Protein AF-A0A2R6S773-F1 (afdb_monomer_lite)

Radius of gyration: 19.82 Å; chains: 1; bounding box: 40×23×73 Å

pLDDT: mean 80.01, std 15.89, range [35.59, 93.12]

Sequence (102 aa):
MEVRGRKYIWKLDNASQSLVMYSETDQATRLVWLDRVCSRIINESRIEVPVSIALEEEADEFRDEVVVACLVLEHKLRMSEKARAVSTGTNLAWQGSGGYIM

InterPro domains:
  IPR046528 Domain of unknown function DUF6593 [PF20236] (4-79)

Organism: NCBI:txid98765

Foldseek 3Di:
DADPNWDKDWDQDPVQSKIWIDTPVDRPDTFKIWRDFDFDQDPNDTDTDHIDMDGDPVCVVVVVVVVVVVVVVVVVVVVVVVVVVVVVVVVVVPPPPDDDDD

Structure (mmCIF, N/CA/C/O backbone):
data_AF-A0A2R6S773-F1
#
_entry.id   AF-A0A2R6S773-F1
#
loop_
_atom_site.group_PDB
_atom_site.id
_atom_site.type_symbol
_atom_site.label_atom_id
_atom_site.label_alt_id
_atom_site.label_comp_id
_atom_site.label_asym_id
_atom_site.label_entity_id
_atom_site.label_seq_id
_atom_site.pdbx_PDB_ins_code
_atom_site.Cartn_x
_atom_site.Cartn_y
_atom_site.Cartn_z
_atom_site.occupancy
_atom_site.B_iso_or_equiv
_atom_site.auth_seq_id
_atom_site.auth_comp_id
_atom_site.auth_asym_id
_atom_site.auth_atom_id
_atom_site.pdbx_PDB_model_num
ATOM 1 N N . MET A 1 1 ? -11.266 2.004 3.911 1.00 83.88 1 MET A N 1
ATOM 2 C CA . MET A 1 1 ? -10.939 0.776 4.668 1.00 83.88 1 MET A CA 1
ATOM 3 C C . MET A 1 1 ? -11.334 1.029 6.104 1.00 83.88 1 MET A C 1
ATOM 5 O O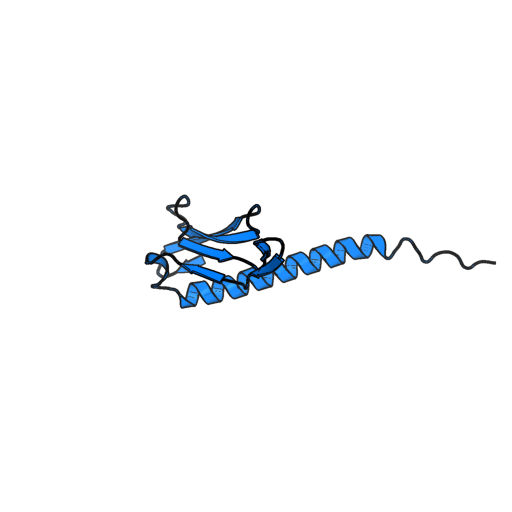 . MET A 1 1 ? -11.124 2.140 6.563 1.00 83.88 1 MET A O 1
ATOM 9 N N . GLU A 1 2 ? -11.940 0.063 6.782 1.00 89.44 2 GLU A N 1
ATOM 10 C CA . GLU A 1 2 ? -12.295 0.207 8.194 1.00 89.44 2 GLU A CA 1
ATOM 11 C C . GLU A 1 2 ? -11.596 -0.891 8.988 1.00 89.44 2 GLU A C 1
ATOM 13 O O . GLU A 1 2 ? -11.685 -2.061 8.619 1.00 89.44 2 GLU A O 1
ATOM 18 N N . VAL A 1 3 ? -10.870 -0.506 10.034 1.00 86.50 3 VAL A N 1
ATOM 19 C CA . VAL A 1 3 ? -10.172 -1.426 10.936 1.00 86.50 3 VAL A CA 1
ATOM 20 C C . VAL A 1 3 ? -10.520 -1.024 12.356 1.00 86.50 3 VAL A C 1
ATOM 22 O O . VAL A 1 3 ? -10.314 0.124 12.743 1.00 86.50 3 VAL A O 1
ATOM 25 N N . ARG A 1 4 ? -11.083 -1.961 13.129 1.00 85.44 4 ARG A N 1
ATOM 26 C CA . ARG A 1 4 ? -11.443 -1.753 14.545 1.00 85.44 4 ARG A CA 1
ATOM 27 C C . ARG A 1 4 ? -12.285 -0.483 14.783 1.00 85.44 4 ARG A C 1
ATOM 29 O O . ARG A 1 4 ? -12.074 0.241 15.750 1.00 85.44 4 ARG A O 1
ATOM 36 N N . GLY A 1 5 ? -13.218 -0.187 13.874 1.00 87.88 5 GLY A N 1
ATOM 37 C CA . GLY A 1 5 ? -14.100 0.986 13.948 1.00 87.88 5 GLY A CA 1
ATOM 38 C C . GLY A 1 5 ? -13.456 2.318 13.541 1.00 87.88 5 GLY A C 1
ATOM 39 O O . GLY A 1 5 ? -14.118 3.353 13.588 1.00 87.88 5 GLY A O 1
ATOM 40 N N . ARG A 1 6 ? -12.183 2.321 13.125 1.00 88.62 6 ARG A N 1
ATOM 41 C CA . ARG A 1 6 ? -11.505 3.490 12.552 1.00 88.62 6 ARG A CA 1
ATOM 42 C C . ARG A 1 6 ? -11.504 3.402 11.035 1.00 88.62 6 ARG A C 1
ATOM 44 O O . ARG A 1 6 ? -11.258 2.339 10.463 1.00 88.62 6 ARG A O 1
ATOM 51 N N . LYS A 1 7 ? -11.761 4.531 10.382 1.00 91.75 7 LYS A N 1
ATOM 52 C CA . LYS A 1 7 ? -11.808 4.628 8.926 1.00 91.75 7 LYS A CA 1
ATOM 53 C C . LYS A 1 7 ? -10.526 5.235 8.381 1.00 91.75 7 LYS A C 1
ATOM 55 O O . LYS A 1 7 ? -10.025 6.241 8.876 1.00 91.75 7 LYS A O 1
ATOM 60 N N . TYR A 1 8 ? -10.036 4.608 7.323 1.00 91.56 8 TYR A N 1
ATOM 61 C CA . TYR A 1 8 ? -8.797 4.942 6.643 1.00 91.56 8 TYR A CA 1
ATOM 62 C C . TYR A 1 8 ? -9.035 5.085 5.147 1.00 91.56 8 TYR A C 1
ATOM 64 O O . TYR A 1 8 ? -9.817 4.336 4.537 1.00 91.56 8 TYR A O 1
ATOM 72 N N . ILE A 1 9 ? -8.314 6.025 4.548 1.00 93.00 9 ILE A N 1
ATOM 73 C CA . ILE A 1 9 ? -8.393 6.344 3.128 1.00 93.00 9 ILE A CA 1
ATOM 74 C C . ILE A 1 9 ? -7.047 6.039 2.487 1.00 93.00 9 ILE A C 1
ATOM 76 O O . ILE A 1 9 ? -6.007 6.495 2.951 1.00 93.00 9 ILE A O 1
ATOM 80 N N . TRP A 1 10 ? -7.092 5.299 1.384 1.00 91.94 10 TRP A N 1
ATOM 81 C CA . TRP A 1 10 ? -5.941 5.062 0.526 1.00 91.94 10 TRP A CA 1
ATOM 82 C C . TRP A 1 10 ? -5.956 6.052 -0.633 1.00 91.94 10 TRP A C 1
ATOM 84 O O . TRP A 1 10 ? -6.978 6.204 -1.306 1.00 91.94 10 TRP A O 1
ATOM 94 N N . LYS A 1 11 ? -4.828 6.713 -0.878 1.00 90.31 11 LYS A N 1
ATOM 95 C CA . LYS A 1 11 ? -4.635 7.648 -1.987 1.00 90.31 11 LYS A CA 1
ATOM 96 C C . LYS A 1 11 ? -3.382 7.265 -2.760 1.00 90.31 11 LYS A C 1
ATOM 98 O O . LYS A 1 11 ? -2.381 6.868 -2.173 1.00 90.31 11 LYS A O 1
ATOM 103 N N . LEU A 1 12 ? -3.447 7.389 -4.081 1.00 87.06 12 LEU A N 1
ATOM 104 C CA . LEU A 1 12 ? -2.258 7.309 -4.919 1.00 87.06 12 LEU A CA 1
ATOM 105 C C . LEU A 1 12 ? -1.603 8.690 -4.933 1.00 87.06 12 LEU A C 1
ATOM 107 O O . LEU A 1 12 ? -2.238 9.663 -5.343 1.00 87.06 12 LEU A O 1
ATOM 111 N N . ASP A 1 13 ? -0.355 8.776 -4.489 1.00 84.25 13 ASP A N 1
ATOM 112 C CA . ASP A 1 13 ? 0.455 9.963 -4.714 1.00 84.25 13 ASP A CA 1
ATOM 113 C C . ASP A 1 13 ? 1.066 9.877 -6.115 1.00 84.25 13 ASP A C 1
ATOM 115 O O . ASP A 1 13 ? 1.930 9.050 -6.406 1.00 84.25 13 ASP A O 1
ATOM 119 N N . ASN A 1 14 ? 0.586 10.737 -7.010 1.00 74.44 14 ASN A N 1
ATOM 120 C CA . ASN A 1 14 ? 1.000 10.733 -8.408 1.00 74.44 14 ASN A CA 1
ATOM 121 C C . ASN A 1 14 ? 2.474 11.120 -8.593 1.00 74.44 14 ASN A C 1
ATOM 123 O O . ASN A 1 14 ? 3.071 10.708 -9.590 1.00 74.44 14 ASN A O 1
ATOM 127 N N . ALA A 1 15 ? 3.057 11.893 -7.668 1.00 75.31 15 ALA A N 1
ATOM 128 C CA . ALA A 1 15 ? 4.444 12.340 -7.770 1.00 75.31 15 ALA A CA 1
ATOM 129 C C . ALA A 1 15 ? 5.429 11.208 -7.455 1.00 75.31 15 ALA A C 1
ATOM 131 O O . ALA A 1 15 ? 6.401 11.006 -8.181 1.00 75.31 15 ALA A O 1
ATOM 132 N N . SER A 1 16 ? 5.158 10.451 -6.392 1.00 71.56 16 SER A N 1
ATOM 133 C CA . SER A 1 16 ? 5.991 9.328 -5.952 1.00 71.56 16 SER A CA 1
ATOM 134 C C . SER A 1 16 ? 5.577 7.982 -6.557 1.00 71.56 16 SER A C 1
ATOM 136 O O . SER A 1 16 ? 6.330 7.017 -6.463 1.00 71.56 16 SER A O 1
ATOM 138 N N . GLN A 1 17 ? 4.403 7.913 -7.201 1.00 76.19 17 GLN A N 1
ATOM 139 C CA . GLN A 1 17 ? 3.739 6.661 -7.594 1.00 76.19 17 GLN A CA 1
ATOM 140 C C . GLN A 1 17 ? 3.517 5.709 -6.404 1.00 76.19 17 GLN A C 1
ATOM 142 O O . GLN A 1 17 ? 3.330 4.502 -6.589 1.00 76.19 17 GLN A O 1
ATOM 147 N N . SER A 1 18 ? 3.511 6.253 -5.185 1.00 85.31 18 SER A N 1
ATOM 148 C CA . SER A 1 18 ? 3.341 5.496 -3.953 1.00 85.31 18 SER A CA 1
ATOM 149 C C . SER A 1 18 ? 1.877 5.477 -3.535 1.00 85.31 18 SER A C 1
ATOM 151 O O . SER A 1 18 ? 1.118 6.429 -3.736 1.00 85.31 18 SER A O 1
ATOM 153 N N . LEU A 1 19 ? 1.457 4.358 -2.955 1.00 89.94 19 LEU A N 1
ATOM 154 C CA . LEU A 1 19 ? 0.120 4.216 -2.395 1.00 89.94 19 LEU A CA 1
ATOM 155 C C . LEU A 1 19 ? 0.192 4.552 -0.905 1.00 89.94 19 LEU A C 1
ATOM 157 O O . LEU A 1 19 ? 0.883 3.869 -0.156 1.00 89.94 19 LEU A O 1
ATOM 161 N N . VAL A 1 20 ? -0.510 5.599 -0.481 1.00 92.44 20 VAL A N 1
ATOM 162 C CA . VAL A 1 20 ? -0.409 6.158 0.870 1.00 92.44 20 VAL A CA 1
ATOM 163 C C . VAL A 1 20 ? -1.744 6.033 1.594 1.00 92.44 20 VAL A C 1
ATOM 165 O O . VAL A 1 20 ? -2.801 6.322 1.028 1.00 92.44 20 VAL A O 1
ATOM 168 N N . MET A 1 21 ? -1.701 5.598 2.848 1.00 92.94 21 MET A N 1
ATOM 169 C CA . MET A 1 21 ? -2.851 5.518 3.737 1.00 92.94 21 MET A CA 1
ATOM 170 C C . MET A 1 21 ? -2.855 6.687 4.713 1.00 92.94 21 MET A C 1
ATOM 172 O O . MET A 1 21 ? -1.835 7.013 5.322 1.00 92.94 21 MET A O 1
ATOM 176 N N . TYR A 1 22 ? -4.038 7.247 4.909 1.00 93.00 22 TYR A N 1
ATOM 177 C CA . TYR A 1 22 ? -4.313 8.319 5.852 1.00 93.00 22 TYR A CA 1
ATOM 178 C C . TYR A 1 22 ? -5.472 7.924 6.761 1.00 93.00 22 TYR A C 1
ATOM 180 O O . TYR A 1 22 ? -6.337 7.130 6.364 1.00 93.00 22 TYR A O 1
ATOM 188 N N . SER A 1 23 ? -5.528 8.515 7.952 1.00 91.81 23 SER A N 1
ATOM 189 C CA . SER A 1 23 ? -6.762 8.505 8.734 1.00 91.81 23 SER A CA 1
ATOM 190 C C . SER A 1 23 ? -7.831 9.326 8.007 1.00 91.81 23 SER A C 1
ATOM 192 O O . SER A 1 23 ? -7.531 10.326 7.355 1.00 91.81 23 SER A O 1
ATOM 194 N N . GLU A 1 24 ? -9.098 8.923 8.092 1.00 90.88 24 GLU A N 1
ATOM 195 C CA . GLU A 1 24 ? -10.194 9.739 7.558 1.00 90.88 24 GLU A CA 1
ATOM 196 C C . GLU A 1 24 ? -10.349 11.056 8.337 1.00 90.88 24 GLU A C 1
ATOM 198 O O . GLU A 1 24 ? -10.666 12.085 7.736 1.00 90.88 24 GLU A O 1
ATOM 203 N N . THR A 1 25 ? -10.078 11.035 9.647 1.00 89.94 25 THR A N 1
ATOM 204 C CA . THR A 1 25 ? -10.194 12.203 10.536 1.00 89.94 25 THR A CA 1
ATOM 205 C C . THR A 1 25 ? -8.996 13.143 10.450 1.00 89.94 25 THR A C 1
ATOM 207 O O . THR A 1 25 ? -9.162 14.345 10.624 1.00 89.94 25 THR A O 1
ATOM 210 N N . ASP A 1 26 ? -7.805 12.605 10.178 1.00 88.44 26 ASP A N 1
ATOM 211 C CA . ASP A 1 26 ? -6.579 13.374 9.963 1.00 88.44 26 ASP A CA 1
ATOM 212 C C . ASP A 1 26 ? -5.874 12.889 8.693 1.00 88.44 26 ASP A C 1
ATOM 214 O O . ASP A 1 26 ? -5.231 11.839 8.661 1.00 88.44 26 ASP A O 1
ATOM 218 N N . GLN A 1 27 ? -6.017 13.683 7.633 1.00 87.81 27 GLN A N 1
ATOM 219 C CA . GLN A 1 27 ? -5.429 13.406 6.326 1.00 87.81 27 GLN A CA 1
ATOM 220 C C . GLN A 1 27 ? -4.083 14.107 6.109 1.00 87.81 27 GLN A C 1
ATOM 222 O O . GLN A 1 27 ? -3.523 13.989 5.018 1.00 87.81 27 GLN A O 1
ATOM 227 N N . ALA A 1 28 ? -3.573 14.850 7.098 1.00 86.50 28 ALA A N 1
ATOM 228 C CA . ALA A 1 28 ? -2.243 15.450 7.027 1.00 86.50 28 ALA A CA 1
ATOM 229 C C . ALA A 1 28 ? -1.157 14.417 7.355 1.00 86.50 28 ALA A C 1
ATOM 231 O O . ALA A 1 28 ? -0.093 14.410 6.732 1.00 86.50 28 ALA A O 1
ATOM 232 N N . THR A 1 29 ? -1.451 13.512 8.288 1.00 87.19 29 THR A N 1
ATOM 233 C CA . THR A 1 29 ? -0.515 12.487 8.746 1.00 87.19 29 THR A CA 1
ATOM 234 C C . THR A 1 29 ? -0.642 11.218 7.904 1.00 87.19 29 THR A C 1
ATOM 236 O O . THR A 1 29 ? -1.694 10.576 7.858 1.00 87.19 29 THR A O 1
ATOM 239 N N . ARG A 1 30 ? 0.442 10.842 7.215 1.00 90.31 30 ARG A N 1
ATOM 240 C CA . ARG A 1 30 ? 0.537 9.544 6.530 1.00 90.31 30 ARG A CA 1
ATOM 241 C C . ARG A 1 30 ? 0.773 8.450 7.569 1.00 90.31 30 ARG A C 1
ATOM 243 O O . ARG A 1 30 ? 1.641 8.602 8.415 1.00 90.31 30 ARG A O 1
ATOM 250 N N . LEU A 1 31 ? 0.027 7.357 7.484 1.00 91.62 31 LEU A N 1
ATOM 251 C CA . LEU A 1 31 ? 0.142 6.233 8.420 1.00 91.62 31 LEU A CA 1
ATOM 252 C C . LEU A 1 31 ? 0.881 5.047 7.809 1.00 91.62 31 LEU A C 1
ATOM 254 O O . LEU A 1 31 ? 1.589 4.320 8.496 1.00 91.62 31 LEU A O 1
ATOM 258 N N . VAL A 1 32 ? 0.696 4.840 6.508 1.00 92.56 32 VAL A N 1
ATOM 259 C CA . VAL A 1 32 ? 1.354 3.777 5.748 1.00 92.56 32 VAL A CA 1
ATOM 260 C C . VAL A 1 32 ? 1.674 4.311 4.368 1.00 92.56 32 VAL A C 1
ATOM 262 O O . VAL A 1 32 ? 0.856 5.022 3.784 1.00 92.56 32 VAL A O 1
ATOM 265 N N . TRP A 1 33 ? 2.818 3.938 3.810 1.00 92.38 33 TRP A N 1
ATOM 266 C CA . TRP A 1 33 ? 3.074 4.124 2.388 1.00 92.38 33 TRP A CA 1
ATOM 267 C C . TRP A 1 33 ? 3.756 2.903 1.775 1.00 92.38 33 TRP A C 1
ATOM 269 O O . TRP A 1 33 ? 4.670 2.311 2.346 1.00 92.38 33 TRP A O 1
ATOM 279 N N . LEU A 1 34 ? 3.260 2.521 0.601 1.00 90.56 34 LEU A N 1
ATOM 280 C CA . LEU A 1 34 ? 3.809 1.484 -0.260 1.00 90.56 34 LEU A CA 1
ATOM 281 C C . LEU A 1 34 ? 4.549 2.172 -1.404 1.00 90.56 34 LEU A C 1
ATOM 283 O O . LEU A 1 34 ? 3.916 2.728 -2.309 1.00 90.56 34 LEU A O 1
ATOM 287 N N . ASP A 1 35 ? 5.874 2.093 -1.371 1.00 86.62 35 ASP A N 1
ATOM 288 C CA . ASP A 1 35 ? 6.726 2.526 -2.468 1.00 86.62 35 ASP A CA 1
ATOM 289 C C . ASP A 1 35 ? 6.824 1.393 -3.488 1.00 86.62 35 ASP A C 1
ATOM 291 O O . ASP A 1 35 ? 7.235 0.268 -3.187 1.00 86.62 35 ASP A O 1
ATOM 295 N N . ARG A 1 36 ? 6.408 1.679 -4.721 1.00 78.62 36 ARG A N 1
ATOM 296 C CA . ARG A 1 36 ? 6.518 0.724 -5.827 1.00 78.62 36 ARG A CA 1
ATOM 297 C C . ARG A 1 36 ? 7.965 0.594 -6.284 1.00 78.62 36 ARG A C 1
ATOM 299 O O . ARG A 1 36 ? 8.779 1.486 -6.045 1.00 78.62 36 ARG A O 1
ATOM 306 N N . VAL A 1 37 ? 8.255 -0.490 -7.015 1.00 74.56 37 VAL A N 1
ATOM 307 C CA . VAL A 1 37 ? 9.559 -0.659 -7.671 1.00 74.56 37 VAL A CA 1
ATOM 308 C C . VAL A 1 37 ? 9.853 0.589 -8.485 1.00 74.56 37 VAL A C 1
ATOM 310 O O . VAL A 1 37 ? 9.140 0.908 -9.439 1.00 74.56 37 VAL A O 1
ATOM 313 N N . CYS A 1 38 ? 10.907 1.293 -8.096 1.00 70.06 38 CYS A N 1
ATOM 314 C CA . CYS A 1 38 ? 11.379 2.458 -8.811 1.00 70.06 38 CYS A CA 1
ATOM 315 C C . CYS A 1 38 ? 12.847 2.253 -9.160 1.00 70.06 38 CYS A C 1
ATOM 317 O O . CYS A 1 38 ? 13.684 1.902 -8.330 1.00 70.06 38 CYS A O 1
ATOM 319 N N . SER A 1 39 ? 13.161 2.464 -10.430 1.00 74.56 39 SER A N 1
ATOM 320 C CA . SER A 1 39 ? 14.539 2.552 -10.876 1.00 74.56 39 SER A CA 1
ATOM 321 C C . SER A 1 39 ? 15.057 3.938 -10.505 1.00 74.56 39 SER A C 1
ATOM 323 O O . SER A 1 39 ? 14.598 4.927 -11.076 1.00 74.56 39 SER A O 1
ATOM 325 N N . ARG A 1 40 ? 16.027 4.021 -9.596 1.00 75.62 40 ARG A N 1
ATOM 326 C CA . ARG A 1 40 ? 16.689 5.277 -9.224 1.00 75.62 40 ARG A CA 1
ATOM 327 C C . ARG A 1 40 ? 18.105 5.309 -9.784 1.00 75.62 40 ARG A C 1
ATOM 329 O O . ARG A 1 40 ? 18.762 4.278 -9.877 1.00 75.62 40 ARG A O 1
ATOM 336 N N . ILE A 1 41 ? 18.576 6.496 -10.153 1.00 80.25 41 ILE A N 1
ATOM 337 C CA . ILE A 1 41 ? 19.992 6.707 -10.464 1.00 80.25 41 ILE A CA 1
ATOM 338 C C . ILE A 1 41 ? 20.667 7.108 -9.157 1.00 80.25 41 ILE A C 1
ATOM 340 O O . ILE A 1 41 ? 20.352 8.155 -8.594 1.00 80.25 41 ILE A O 1
ATOM 344 N N . ILE A 1 42 ? 21.559 6.260 -8.660 1.00 82.69 42 ILE A N 1
ATOM 345 C CA . ILE A 1 42 ? 22.353 6.507 -7.457 1.00 82.69 42 ILE A CA 1
ATOM 346 C C . ILE A 1 42 ? 23.810 6.353 -7.875 1.00 82.69 42 ILE A C 1
ATOM 348 O O . ILE A 1 42 ? 24.192 5.295 -8.370 1.00 82.69 42 ILE A O 1
ATOM 352 N N . ASN A 1 43 ? 24.612 7.406 -7.705 1.00 85.88 43 ASN A N 1
ATOM 353 C CA . ASN A 1 43 ? 26.028 7.422 -8.096 1.00 85.88 43 ASN A CA 1
ATOM 354 C C . ASN A 1 43 ? 26.245 6.944 -9.545 1.00 85.88 43 ASN A C 1
ATOM 356 O O . ASN A 1 43 ? 26.991 6.000 -9.786 1.00 85.88 43 ASN A O 1
ATOM 360 N N . GLU A 1 44 ? 25.514 7.543 -10.495 1.00 90.88 44 GLU A N 1
ATOM 361 C CA . GLU A 1 44 ? 25.580 7.236 -11.941 1.00 90.88 44 GLU A CA 1
ATOM 362 C C . GLU A 1 44 ? 25.153 5.808 -12.329 1.00 90.88 44 GLU A C 1
ATOM 364 O O . GLU A 1 44 ? 25.089 5.468 -13.509 1.00 90.88 44 GLU A O 1
ATOM 369 N N . SER A 1 45 ? 24.773 4.984 -11.353 1.00 87.19 45 SER A N 1
ATOM 370 C CA . SER A 1 45 ? 24.300 3.621 -11.560 1.00 87.19 45 SER A CA 1
ATOM 371 C C . SER A 1 45 ? 22.783 3.559 -11.447 1.00 87.19 45 SER A C 1
ATOM 373 O O . SER A 1 45 ? 22.179 4.109 -10.523 1.00 87.19 45 SER A O 1
ATOM 375 N N . ARG A 1 46 ? 22.150 2.865 -12.394 1.00 86.12 46 ARG A N 1
ATOM 376 C CA . ARG A 1 46 ? 20.718 2.568 -12.342 1.00 86.12 46 ARG A CA 1
ATOM 377 C C . ARG A 1 46 ? 20.492 1.413 -11.368 1.00 86.12 46 ARG A C 1
ATOM 379 O O . ARG A 1 46 ? 20.915 0.295 -11.640 1.00 86.12 46 ARG A O 1
ATOM 386 N N . ILE A 1 47 ? 19.827 1.689 -10.252 1.00 84.25 47 ILE A N 1
ATOM 387 C CA . ILE A 1 47 ? 19.505 0.708 -9.214 1.00 84.25 47 ILE A CA 1
ATOM 388 C C . ILE A 1 47 ? 17.991 0.528 -9.169 1.00 84.25 47 ILE A C 1
ATOM 390 O O . ILE A 1 47 ? 17.239 1.499 -9.060 1.00 84.25 47 ILE A O 1
ATOM 394 N N . GLU A 1 48 ? 17.539 -0.719 -9.244 1.00 80.88 48 GLU A N 1
ATOM 395 C CA . GLU A 1 48 ? 16.147 -1.063 -8.975 1.00 80.88 48 GLU A CA 1
ATOM 396 C C . GLU A 1 48 ? 15.933 -1.130 -7.467 1.00 80.88 48 GLU A C 1
ATOM 398 O O . GLU A 1 48 ? 16.510 -1.966 -6.773 1.00 80.88 48 GLU A O 1
ATOM 403 N N . VAL A 1 49 ? 15.119 -0.215 -6.950 1.00 78.00 49 VAL A N 1
ATOM 404 C CA . VAL A 1 49 ? 14.705 -0.240 -5.551 1.00 78.00 49 VAL A CA 1
ATOM 405 C C . VAL A 1 49 ? 13.526 -1.208 -5.442 1.00 78.00 49 VAL A C 1
ATOM 407 O O . VAL A 1 49 ? 12.548 -1.030 -6.177 1.00 78.00 49 VAL A O 1
ATOM 410 N N . PRO A 1 50 ? 13.597 -2.237 -4.578 1.00 78.75 50 PRO A N 1
ATOM 411 C CA . PRO A 1 50 ? 12.499 -3.178 -4.401 1.00 78.75 50 PRO A CA 1
ATOM 412 C C . PRO A 1 50 ? 11.265 -2.479 -3.822 1.00 78.75 50 PRO A C 1
ATOM 414 O O . PRO A 1 50 ? 11.361 -1.400 -3.240 1.00 78.75 50 PRO A O 1
ATOM 417 N N . VAL A 1 51 ? 10.104 -3.123 -3.958 1.00 83.56 51 VAL A N 1
ATOM 418 C CA . VAL A 1 51 ? 8.879 -2.671 -3.287 1.00 83.56 51 VAL A CA 1
ATOM 419 C C . VAL A 1 51 ? 9.112 -2.649 -1.781 1.00 83.56 51 VAL A C 1
ATOM 421 O O . VAL A 1 51 ? 9.572 -3.644 -1.217 1.00 83.56 51 VAL A O 1
ATOM 424 N N . SER A 1 52 ? 8.748 -1.551 -1.130 1.00 87.12 52 SER A N 1
ATOM 425 C CA . SER A 1 52 ? 8.794 -1.431 0.324 1.00 87.12 52 SER A CA 1
ATOM 426 C C . SER A 1 52 ? 7.466 -0.918 0.867 1.00 87.12 52 SER A C 1
ATOM 428 O O . SER A 1 52 ? 6.779 -0.114 0.241 1.00 87.12 52 SER A O 1
ATOM 430 N N . ILE A 1 53 ? 7.100 -1.410 2.049 1.00 90.25 53 ILE A N 1
ATOM 431 C CA . ILE A 1 53 ? 5.988 -0.888 2.843 1.00 90.25 53 ILE A CA 1
ATOM 432 C C . ILE A 1 53 ? 6.600 -0.291 4.097 1.00 90.25 53 ILE A C 1
ATOM 434 O O . ILE A 1 53 ? 7.355 -0.965 4.797 1.00 90.25 53 ILE A O 1
ATOM 438 N N . ALA A 1 54 ? 6.266 0.959 4.372 1.00 90.94 54 ALA A N 1
ATOM 439 C CA . ALA A 1 54 ? 6.596 1.622 5.617 1.00 90.94 54 ALA A CA 1
ATOM 440 C C . ALA A 1 54 ? 5.309 1.921 6.384 1.00 90.94 54 ALA A C 1
ATOM 442 O O . ALA A 1 54 ? 4.302 2.314 5.791 1.00 90.94 54 ALA A O 1
ATOM 443 N N . LEU A 1 55 ? 5.356 1.698 7.694 1.00 93.12 55 LEU A N 1
ATOM 444 C CA . LEU A 1 55 ? 4.255 1.913 8.622 1.00 93.12 55 LEU A CA 1
ATOM 445 C C . LEU A 1 55 ? 4.741 2.829 9.746 1.00 93.12 55 LEU A C 1
ATOM 447 O O . LEU A 1 55 ? 5.855 2.654 10.239 1.00 93.12 55 LEU A O 1
ATOM 451 N N . GLU A 1 56 ? 3.899 3.772 10.148 1.00 92.69 56 GLU A N 1
ATOM 452 C CA . GLU A 1 56 ? 4.046 4.454 11.434 1.00 92.69 56 GLU A CA 1
ATOM 453 C C . GLU A 1 56 ? 3.698 3.492 12.580 1.00 92.69 56 GLU A C 1
ATOM 455 O O . GLU A 1 56 ? 2.951 2.530 12.386 1.00 92.69 56 GLU A O 1
ATOM 460 N N . GLU A 1 57 ? 4.202 3.767 13.786 1.00 89.38 57 GLU A N 1
ATOM 461 C CA . GLU A 1 57 ? 4.004 2.917 14.974 1.00 89.38 57 GLU A CA 1
ATOM 462 C C . GLU A 1 57 ? 2.517 2.635 15.251 1.00 89.38 57 GLU A C 1
ATOM 464 O O . GLU A 1 57 ? 2.129 1.506 15.537 1.00 89.38 57 GLU A O 1
ATOM 469 N N . GLU A 1 58 ? 1.656 3.635 15.056 1.00 85.69 58 GLU A N 1
ATOM 470 C CA . GLU A 1 58 ? 0.204 3.499 15.220 1.00 85.69 58 GLU A CA 1
ATOM 471 C C . GLU A 1 58 ? -0.433 2.493 14.252 1.00 85.69 58 GLU A C 1
ATOM 473 O O . GLU A 1 58 ? -1.463 1.896 14.564 1.00 85.69 58 GLU A O 1
ATOM 478 N N . ALA A 1 59 ? 0.150 2.319 13.063 1.00 87.06 59 ALA A N 1
ATOM 479 C CA . ALA A 1 59 ? -0.333 1.375 12.062 1.00 87.06 59 ALA A CA 1
ATOM 480 C C . ALA A 1 59 ? 0.184 -0.051 12.292 1.00 87.06 59 ALA A C 1
ATOM 482 O O . ALA A 1 59 ? -0.298 -0.990 11.654 1.00 87.06 59 ALA A O 1
ATOM 483 N N . ASP A 1 60 ? 1.130 -0.231 13.217 1.00 89.75 60 ASP A N 1
ATOM 484 C CA . ASP A 1 60 ? 1.726 -1.532 13.497 1.00 89.75 60 ASP A CA 1
ATOM 485 C C . ASP A 1 60 ? 0.740 -2.505 14.151 1.00 89.75 60 ASP A C 1
ATOM 487 O O . ASP A 1 60 ? 0.766 -3.708 13.895 1.00 89.75 60 ASP A O 1
ATOM 491 N N . GLU A 1 61 ? -0.207 -1.973 14.926 1.00 89.50 61 GLU A N 1
ATOM 492 C CA . GLU A 1 61 ? -1.247 -2.756 15.601 1.00 89.50 61 GLU A CA 1
ATOM 493 C C . GLU A 1 61 ? -2.167 -3.535 14.647 1.00 89.50 61 GLU A C 1
ATOM 495 O O . GLU A 1 61 ? -2.874 -4.452 15.081 1.00 89.50 61 GLU A O 1
ATOM 500 N N . PHE A 1 62 ? -2.201 -3.136 13.376 1.00 90.00 62 PHE A N 1
ATOM 501 C CA . PHE A 1 62 ? -3.006 -3.730 12.309 1.00 90.00 62 PHE A CA 1
ATOM 502 C C . PHE A 1 62 ? -2.176 -3.922 11.028 1.00 90.00 62 PHE A C 1
ATOM 504 O O . PHE A 1 62 ? -2.646 -3.745 9.897 1.00 90.00 62 PHE A O 1
ATOM 511 N N . ARG A 1 63 ? -0.898 -4.280 11.222 1.00 91.56 63 ARG A N 1
ATOM 512 C CA . ARG A 1 63 ? 0.084 -4.521 10.159 1.00 91.56 63 ARG A CA 1
ATOM 513 C C . ARG A 1 63 ? -0.412 -5.538 9.128 1.00 91.56 63 ARG A C 1
ATOM 515 O O . ARG A 1 63 ? -0.239 -5.320 7.930 1.00 91.56 63 ARG A O 1
ATOM 522 N N . ASP A 1 64 ? -1.037 -6.627 9.564 1.00 92.75 64 ASP A N 1
ATOM 523 C CA . ASP A 1 64 ? -1.479 -7.699 8.666 1.00 92.75 64 ASP A CA 1
ATOM 524 C C . ASP A 1 64 ? -2.589 -7.219 7.723 1.00 92.75 64 ASP A C 1
ATOM 526 O O . ASP A 1 64 ? -2.532 -7.442 6.509 1.00 92.75 64 ASP A O 1
ATOM 530 N N . GLU A 1 65 ? -3.569 -6.482 8.250 1.00 92.94 65 GLU A N 1
ATOM 531 C CA . GLU A 1 65 ? -4.645 -5.883 7.466 1.00 92.94 65 GLU A CA 1
ATOM 532 C C . GLU A 1 65 ? -4.099 -4.880 6.445 1.00 92.94 65 GLU A C 1
ATOM 534 O O . GLU A 1 65 ? -4.560 -4.842 5.299 1.00 92.94 65 GLU A O 1
ATOM 539 N N . VAL A 1 66 ? -3.091 -4.096 6.838 1.00 91.31 66 VAL A N 1
ATOM 540 C CA . VAL A 1 66 ? -2.389 -3.161 5.951 1.00 91.31 66 VAL A CA 1
ATOM 541 C C . VAL A 1 66 ? -1.691 -3.898 4.813 1.00 91.31 66 VAL A C 1
ATOM 543 O O . VAL A 1 66 ? -1.865 -3.524 3.652 1.00 91.31 66 VAL A O 1
ATOM 546 N N . VAL A 1 67 ? -0.926 -4.949 5.113 1.00 90.88 67 VAL A N 1
ATOM 547 C CA . VAL A 1 67 ? -0.195 -5.720 4.097 1.00 90.88 67 VAL A CA 1
ATOM 548 C C . VAL A 1 67 ? -1.166 -6.325 3.084 1.00 90.88 67 VAL A C 1
ATOM 550 O O . VAL A 1 67 ? -0.955 -6.202 1.874 1.00 90.88 67 VAL A O 1
ATOM 553 N N . VAL A 1 68 ? -2.272 -6.912 3.549 1.00 91.81 68 VAL A N 1
ATOM 554 C CA . VAL A 1 68 ? -3.311 -7.462 2.667 1.00 91.81 68 VAL A CA 1
ATOM 555 C C . VAL A 1 68 ? -3.944 -6.365 1.806 1.00 91.81 68 VAL A C 1
ATOM 557 O O . VAL A 1 68 ? -4.099 -6.546 0.594 1.00 91.81 68 VAL A O 1
ATOM 560 N N . ALA A 1 69 ? -4.273 -5.209 2.390 1.00 91.31 69 ALA A N 1
ATOM 561 C CA . ALA A 1 69 ? -4.838 -4.084 1.648 1.00 91.31 69 ALA A CA 1
ATOM 562 C C . ALA A 1 69 ? -3.879 -3.574 0.560 1.00 91.31 69 ALA A C 1
ATOM 564 O O . ALA A 1 69 ? -4.306 -3.376 -0.581 1.00 91.31 69 ALA A O 1
ATOM 565 N N . CYS A 1 70 ? -2.588 -3.435 0.880 1.00 88.94 70 CYS A N 1
ATOM 566 C CA . CYS A 1 70 ? -1.541 -3.067 -0.071 1.00 88.94 70 CYS A CA 1
ATOM 567 C C . CYS A 1 70 ? -1.494 -4.031 -1.261 1.00 88.94 70 CYS A C 1
ATOM 569 O O . CYS A 1 70 ? -1.522 -3.582 -2.406 1.00 88.94 70 CYS A O 1
ATOM 571 N N . LEU A 1 71 ? -1.490 -5.345 -1.012 1.00 88.00 71 LEU A N 1
ATOM 572 C CA . LEU A 1 71 ? -1.458 -6.360 -2.073 1.00 88.00 71 LEU A CA 1
ATOM 573 C C . LEU A 1 71 ? -2.677 -6.270 -3.000 1.00 88.00 71 LEU A C 1
ATOM 575 O O . LEU A 1 71 ? -2.539 -6.311 -4.224 1.00 88.00 71 LEU A O 1
ATOM 579 N N . VAL A 1 72 ? -3.876 -6.115 -2.430 1.00 90.81 72 VAL A N 1
ATOM 580 C CA . VAL A 1 72 ? -5.120 -6.012 -3.209 1.00 90.81 72 VAL A CA 1
ATOM 581 C C . VAL A 1 72 ? -5.151 -4.728 -4.038 1.00 90.81 72 VAL A C 1
ATOM 583 O O . VAL A 1 72 ? -5.528 -4.758 -5.213 1.00 90.81 72 VAL A O 1
ATOM 586 N N . LEU A 1 73 ? -4.783 -3.594 -3.441 1.00 88.69 73 LEU A N 1
ATOM 587 C CA . LEU A 1 73 ? -4.804 -2.296 -4.114 1.00 88.69 73 LEU A CA 1
ATOM 588 C C . LEU A 1 73 ? -3.755 -2.226 -5.221 1.00 88.69 73 LEU A C 1
ATOM 590 O O . LEU A 1 73 ? -4.060 -1.772 -6.322 1.00 88.69 73 LEU A O 1
ATOM 594 N N . GLU A 1 74 ? -2.552 -2.730 -4.968 1.00 84.50 74 GLU A N 1
ATOM 595 C CA . GLU A 1 74 ? -1.491 -2.790 -5.966 1.00 84.50 74 GLU A CA 1
ATOM 596 C C . GLU A 1 74 ? -1.894 -3.689 -7.145 1.00 84.50 74 GLU A C 1
ATOM 598 O O . GLU A 1 74 ? -1.790 -3.266 -8.300 1.00 84.50 74 GLU A O 1
ATOM 603 N N . HIS A 1 75 ? -2.481 -4.863 -6.880 1.00 87.19 75 HIS A N 1
ATOM 604 C CA . HIS A 1 75 ? -2.986 -5.735 -7.938 1.00 87.19 75 HIS A CA 1
ATOM 605 C C . HIS A 1 75 ? -4.048 -5.032 -8.797 1.00 87.19 75 HIS A C 1
ATOM 607 O O . HIS A 1 75 ? -3.971 -5.056 -10.027 1.00 87.19 75 HIS A O 1
ATOM 613 N N . LYS A 1 76 ? -5.016 -4.352 -8.167 1.00 87.81 76 LYS A N 1
ATOM 614 C CA . LYS A 1 76 ? -6.047 -3.581 -8.882 1.00 87.81 76 LYS A CA 1
ATOM 615 C C . LYS A 1 76 ? -5.445 -2.475 -9.745 1.00 87.81 76 LYS A C 1
ATOM 617 O O . LYS A 1 76 ? -5.909 -2.258 -10.867 1.00 87.81 76 LYS A O 1
ATOM 622 N N . LEU A 1 77 ? -4.418 -1.792 -9.246 1.00 84.00 77 LEU A N 1
ATOM 623 C CA . LEU A 1 77 ? -3.746 -0.725 -9.981 1.00 84.00 77 LEU A CA 1
ATOM 624 C C . LEU A 1 77 ? -3.001 -1.281 -11.201 1.00 84.00 77 LEU A C 1
ATOM 626 O O . LEU A 1 77 ? -3.230 -0.787 -12.303 1.00 84.00 77 LEU A O 1
ATOM 630 N N . ARG A 1 78 ? -2.245 -2.379 -11.059 1.00 83.75 78 ARG A N 1
ATOM 631 C CA . ARG A 1 78 ? -1.610 -3.067 -12.201 1.00 83.75 78 ARG A CA 1
ATOM 632 C C . ARG A 1 78 ? -2.621 -3.533 -13.243 1.00 83.75 78 ARG A C 1
A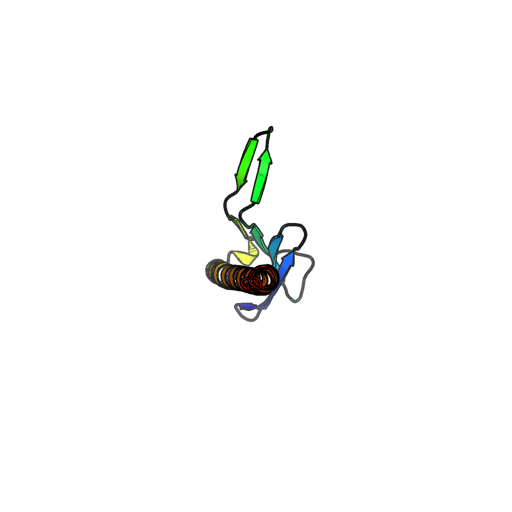TOM 634 O O . ARG A 1 78 ? -2.390 -3.392 -14.442 1.00 83.75 78 ARG A O 1
ATOM 641 N N . MET A 1 79 ? -3.757 -4.073 -12.807 1.00 87.25 79 MET A N 1
ATOM 642 C CA . MET A 1 79 ? -4.813 -4.504 -13.726 1.00 87.25 79 MET A CA 1
ATOM 643 C C . MET A 1 79 ? -5.449 -3.325 -14.467 1.00 87.25 79 MET A C 1
ATOM 645 O O . MET A 1 79 ? -5.727 -3.435 -15.660 1.00 87.25 79 MET A O 1
ATOM 649 N N . SER A 1 80 ? -5.616 -2.186 -13.795 1.00 85.44 80 SER A N 1
ATOM 650 C CA . SER A 1 80 ? -6.123 -0.950 -14.402 1.00 85.44 80 SER A CA 1
ATOM 651 C C . SER A 1 80 ? -5.132 -0.372 -15.417 1.00 85.44 80 SER A C 1
ATOM 653 O O . SER A 1 80 ? -5.517 0.001 -16.525 1.00 85.44 80 SER A O 1
ATOM 655 N N . GLU A 1 81 ? -3.840 -0.359 -15.082 1.00 82.88 81 GLU A N 1
ATOM 656 C CA . GLU A 1 81 ? -2.758 0.052 -15.983 1.00 82.88 81 GLU A CA 1
ATOM 657 C C . GLU A 1 81 ? -2.677 -0.857 -17.214 1.00 82.88 81 GLU A C 1
ATOM 659 O O . GLU A 1 81 ? -2.605 -0.360 -18.339 1.00 82.88 81 GLU A O 1
ATOM 664 N N . LYS A 1 82 ? -2.776 -2.180 -17.020 1.00 82.44 82 LYS A N 1
ATOM 665 C CA . LYS A 1 82 ? -2.820 -3.162 -18.110 1.00 82.44 82 LYS A CA 1
ATOM 666 C C . LYS A 1 82 ? -4.035 -2.947 -19.009 1.00 82.44 82 LYS A C 1
ATOM 668 O O . LYS A 1 82 ? -3.882 -2.927 -20.226 1.00 82.44 82 LYS A O 1
ATOM 673 N N . ALA A 1 83 ? -5.224 -2.754 -18.438 1.00 82.06 83 ALA A N 1
ATOM 674 C CA . ALA A 1 83 ? -6.437 -2.483 -19.209 1.00 82.06 83 ALA A CA 1
ATOM 675 C C . ALA A 1 83 ? -6.303 -1.197 -20.043 1.00 82.06 83 ALA A C 1
ATOM 677 O O . ALA A 1 83 ? -6.660 -1.191 -21.221 1.00 82.06 83 ALA A O 1
ATOM 678 N N . ARG A 1 84 ? -5.714 -0.138 -19.469 1.00 79.00 84 ARG A N 1
ATOM 679 C CA . ARG A 1 84 ? -5.423 1.117 -20.179 1.00 79.00 84 ARG A CA 1
ATOM 680 C C . ARG A 1 84 ? -4.395 0.933 -21.298 1.00 79.00 84 ARG A C 1
ATOM 682 O O . ARG A 1 84 ? -4.540 1.513 -22.371 1.00 79.00 84 ARG A O 1
ATOM 689 N N . ALA A 1 85 ? -3.353 0.136 -21.070 1.00 75.00 85 ALA A N 1
ATOM 690 C CA . ALA A 1 85 ? -2.357 -0.167 -22.094 1.00 75.00 85 ALA A CA 1
ATOM 691 C C . ALA A 1 85 ? -2.968 -0.959 -23.259 1.00 75.00 85 ALA A C 1
ATOM 693 O O . ALA A 1 85 ? -2.685 -0.655 -24.414 1.00 75.00 85 ALA A O 1
ATOM 694 N N . VAL A 1 86 ? -3.855 -1.917 -22.968 1.00 75.50 86 VAL A N 1
ATOM 695 C CA . VAL A 1 86 ? -4.588 -2.675 -23.992 1.00 75.50 86 VAL A CA 1
ATOM 696 C C . VAL A 1 86 ? -5.501 -1.756 -24.803 1.00 75.50 86 VAL A C 1
ATOM 698 O O . VAL A 1 86 ? -5.427 -1.789 -26.026 1.00 75.50 86 VAL A O 1
ATOM 701 N N . SER A 1 87 ? -6.293 -0.893 -24.156 1.00 69.94 87 SER A N 1
ATOM 702 C CA . SER A 1 87 ? -7.193 0.031 -24.864 1.00 69.94 87 SER A CA 1
ATOM 703 C C . SER A 1 87 ? -6.449 1.077 -25.703 1.00 69.94 87 SER A C 1
ATOM 705 O O . SER A 1 87 ? -6.928 1.479 -26.763 1.00 69.94 87 SER A O 1
ATOM 707 N N . THR A 1 88 ? -5.254 1.485 -25.271 1.00 60.62 88 THR A N 1
ATOM 708 C CA . THR A 1 88 ? -4.390 2.402 -26.032 1.00 60.62 88 THR A CA 1
ATOM 709 C C . THR A 1 88 ? -3.682 1.673 -27.183 1.00 60.62 88 THR A C 1
ATOM 711 O O . THR A 1 88 ? -3.591 2.204 -28.288 1.00 60.62 88 THR A O 1
ATOM 714 N N . GLY A 1 89 ? -3.237 0.431 -26.964 1.00 53.56 89 GLY A N 1
ATOM 715 C CA . GLY A 1 89 ? -2.576 -0.409 -27.968 1.00 53.56 89 GLY A CA 1
ATOM 716 C C . GLY A 1 89 ? -3.501 -0.886 -29.092 1.00 53.56 89 GLY A C 1
ATOM 717 O O . GLY A 1 89 ? -3.058 -1.021 -30.231 1.00 53.56 89 GLY A O 1
ATOM 718 N N . THR A 1 90 ? -4.801 -1.056 -28.829 1.00 50.16 90 THR A N 1
ATOM 719 C CA . THR A 1 90 ? -5.791 -1.380 -29.871 1.00 50.16 90 THR A CA 1
ATOM 720 C C . THR A 1 90 ? -6.012 -0.256 -30.886 1.00 50.16 90 THR A C 1
ATOM 722 O O . THR A 1 90 ? -6.433 -0.550 -32.000 1.00 50.16 90 THR A O 1
ATOM 725 N N . ASN A 1 91 ? -5.663 0.999 -30.569 1.00 43.38 91 ASN A N 1
ATOM 726 C CA . ASN A 1 91 ? -5.747 2.109 -31.530 1.00 43.38 91 ASN A CA 1
ATOM 727 C C . ASN A 1 91 ? -4.525 2.219 -32.460 1.00 43.38 91 ASN A C 1
ATOM 729 O O . ASN A 1 91 ? -4.613 2.888 -33.483 1.00 43.38 91 ASN A O 1
ATOM 733 N N . LEU A 1 92 ? -3.404 1.554 -32.150 1.00 45.44 92 LEU A N 1
ATOM 734 C CA . LEU A 1 92 ? -2.217 1.526 -33.022 1.00 45.44 92 LEU A CA 1
ATOM 735 C C . LEU A 1 92 ? -2.129 0.253 -33.880 1.00 45.44 92 LEU A C 1
ATOM 737 O O . LEU A 1 92 ? -1.460 0.258 -34.909 1.00 45.44 92 LEU A O 1
ATOM 741 N N . ALA A 1 93 ? -2.826 -0.825 -33.507 1.00 44.84 93 ALA A N 1
ATOM 742 C CA . ALA A 1 93 ? -2.808 -2.084 -34.258 1.00 44.84 93 ALA A CA 1
ATOM 743 C C . ALA A 1 93 ? -3.786 -2.130 -35.457 1.00 44.84 93 ALA A C 1
ATOM 745 O O . ALA A 1 93 ? -3.687 -3.033 -36.281 1.00 44.84 93 ALA A O 1
ATOM 746 N N . TRP A 1 94 ? -4.701 -1.161 -35.591 1.00 43.00 94 TRP A N 1
ATOM 747 C CA . TRP A 1 94 ? -5.724 -1.111 -36.654 1.00 43.00 94 TRP A CA 1
ATOM 748 C C . TRP A 1 94 ? -5.482 -0.022 -37.716 1.00 43.00 94 TRP A C 1
ATOM 750 O O . TRP A 1 94 ? -6.417 0.429 -38.371 1.00 43.00 94 TRP A O 1
ATOM 760 N N . GLN A 1 95 ? -4.230 0.402 -37.927 1.00 39.19 95 GLN A N 1
ATOM 761 C CA . GLN A 1 95 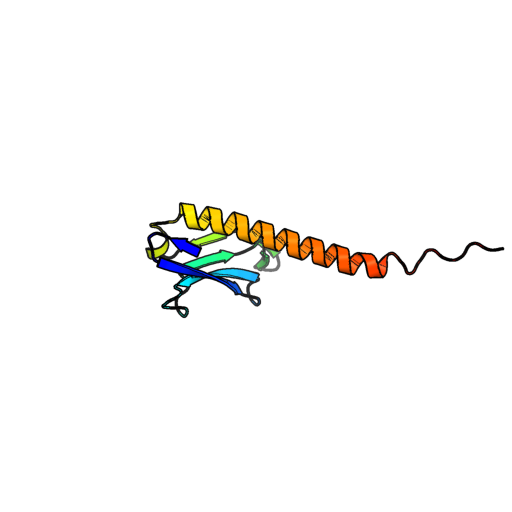? -3.875 1.353 -38.996 1.00 39.19 95 GLN A CA 1
ATOM 762 C C . GLN A 1 95 ? -2.806 0.826 -39.972 1.00 39.19 95 GLN A C 1
ATOM 764 O O . GLN A 1 95 ? -2.137 1.606 -40.642 1.00 39.19 95 GLN A O 1
ATOM 769 N N . GLY A 1 96 ? -2.648 -0.499 -40.084 1.00 42.72 96 GLY A N 1
ATOM 770 C CA . GLY A 1 96 ? -1.595 -1.096 -40.914 1.00 42.72 96 GLY A CA 1
ATOM 771 C C . GLY A 1 96 ? -1.910 -2.478 -41.479 1.00 42.72 96 GLY A C 1
ATOM 772 O O . GLY A 1 96 ? -1.047 -3.347 -41.462 1.00 42.72 96 GLY A O 1
ATOM 773 N N . SER A 1 97 ? -3.135 -2.734 -41.946 1.00 44.06 97 SER A N 1
ATOM 774 C CA . SER A 1 97 ? -3.469 -3.977 -42.666 1.00 44.06 97 SER A CA 1
ATOM 775 C C . SER A 1 97 ? -4.649 -3.762 -43.616 1.00 44.06 97 SER A C 1
ATOM 777 O O . SER A 1 97 ? -5.734 -4.298 -43.424 1.00 44.06 97 SER A O 1
ATOM 779 N N . GLY A 1 98 ? -4.453 -2.932 -44.637 1.00 45.12 98 GLY A N 1
ATOM 780 C CA . GLY A 1 98 ? -5.443 -2.712 -45.689 1.00 45.12 98 GLY A CA 1
ATOM 781 C C . GLY A 1 98 ? -4.755 -2.325 -46.987 1.00 45.12 98 GLY A C 1
ATOM 782 O O . GLY A 1 98 ? -4.632 -1.143 -47.282 1.00 45.12 98 GLY A O 1
ATOM 783 N N . GLY A 1 99 ? -4.259 -3.314 -47.732 1.00 35.59 99 GLY A N 1
ATOM 784 C CA . GLY A 1 99 ? -3.606 -3.058 -49.015 1.00 35.59 99 GLY A CA 1
ATOM 785 C C . GLY A 1 99 ? -3.020 -4.296 -49.687 1.00 35.59 99 GLY A C 1
ATOM 786 O O . GLY A 1 99 ? -1.816 -4.359 -49.883 1.00 35.59 99 GLY A O 1
ATOM 787 N N . TYR A 1 100 ? -3.867 -5.264 -50.046 1.00 38.97 100 TYR A N 1
ATOM 788 C CA . TYR A 1 100 ? -3.593 -6.194 -51.149 1.00 38.97 100 TYR A CA 1
ATOM 789 C C . TYR A 1 100 ? -4.808 -6.218 -52.076 1.00 38.97 100 TYR A C 1
ATOM 791 O O . TYR A 1 100 ? -5.754 -6.952 -51.811 1.00 38.97 100 TYR A O 1
ATOM 799 N N . ILE A 1 101 ? -4.773 -5.378 -53.114 1.00 42.84 101 ILE A N 1
ATOM 800 C CA . ILE A 1 101 ? -5.431 -5.495 -54.432 1.00 42.84 101 ILE A CA 1
ATOM 801 C C . ILE A 1 101 ? -4.595 -4.528 -55.305 1.00 42.84 101 ILE A C 1
ATOM 803 O O . ILE A 1 101 ? -4.440 -3.381 -54.899 1.00 42.84 101 ILE A O 1
ATOM 807 N N . MET A 1 102 ? -3.936 -4.866 -56.412 1.00 39.03 102 MET A N 1
ATOM 808 C CA . MET A 1 102 ? -4.104 -5.881 -57.451 1.00 39.03 102 MET A CA 1
ATOM 809 C C . MET A 1 102 ? -2.719 -6.221 -58.022 1.00 39.03 102 MET A C 1
ATOM 811 O O . MET A 1 102 ? -1.858 -5.310 -58.003 1.00 39.03 102 MET A O 1
#

Secondary structure (DSSP, 8-state):
-EETTEEEEEEEETTTTEEEEEESS-SSSEEEEEEPPEEEEETTEEEEEPPEEEE-HHHHTTHHHHHHHHHHHHHHHHHHHHHHHHHHHTTTTTSS------

=== Feature glossary ===
Key to the feature types in this record:

p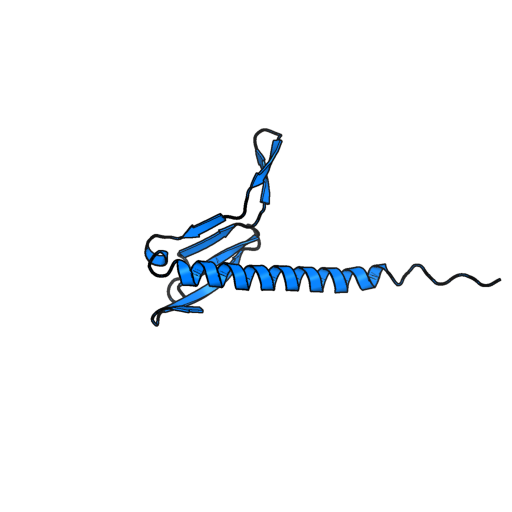LDDT. pLDDT is the predicted lDDT-Cα score: AlphaFold's confidence that the local environment of each residue (all inter-atomic distances within 15 Å) is correctly placed. It is a per-residue number between 0 and 100, with higher meaning more reliable.

Radius of gyration, Cα contacts, bounding box. The geometric summary reports three shape descriptors. Rg (radius of gyration) measures how spread out the Cα atoms are about their centre of mass; compact globular proteins have small Rg, elongated or unfolded ones large. Cα contacts (<8 Å, |i−j|>4) count long-range residue pairs in spatial proximity — high for tightly packed folds, near zero for rods or random coil. The bounding-box extents give the protein's footprint along x, y, z in Å.

Backbone torsions (φ/ψ). Backbone dihedral angles. Every residue except chain termini has a φ (preceding-C → N → Cα → C) and a ψ (N → Cα → C → next-N). They are reported in degrees following the IUPAC sign convention. Secondary structure is essentially a statement about which (φ, ψ) basin each residue occupies.

Contact-map, Ramachandran, and PAE plots. Plot images: a contact map (which residues are close in 3D, as an N×N binary image), a Ramachandran scatter (backbone torsion angles, revealing secondary-structure composition at a glance), and — for AlphaFold structures — a PAE heatmap (pairwise prediction confidence).

Predicted aligned error. Predicted Aligned Error (PAE) is an AlphaFold confidence matrix: entry (i, j) is the expected error in the position of residue j, in ångströms, when the prediction is superimposed on the true structure at residue i. Low PAE within a block of residues means that block is internally rigid and well-predicted; high PAE between two blocks means their relative placement is uncertain even if each block individually is confident.

Secondary structure (3-state, P-SEA). Three-state secondary structure (P-SEA) collapses the eight DSSP classes into helix (a), strand (b), and coil (c). P-SEA assigns these from Cα geometry alone — distances and angles — without requiring backbone oxygens, so it works on any Cα trace.

Solvent-accessible surface area. Solvent-accessible surface area (SASA) is the area in Å² traced out by the centre of a 1.4 Å probe sphere (a water molecule) rolled over the protein's van der Waals surface (Shrake–Rupley / Lee–Richards construction). Buried residues have near-zero SASA; fully exposed residues can exceed 200 Å². The total SASA scales roughly with the number of surface residues.

Foldseek 3Di. The Foldseek 3Di string encodes local tertiary geometry as a 20-letter alphabet — one character per residue — derived from the relative positions of nearby Cα atoms. Unlike the amino-acid sequence, 3Di is a direct function of the 3D structure, so two proteins with the same fold have similar 3Di strings even at low sequence identity.

B-factor. For experimental (PDB) structures, the B-factor (temperature factor) quantifies the positional spread of each atom in the crys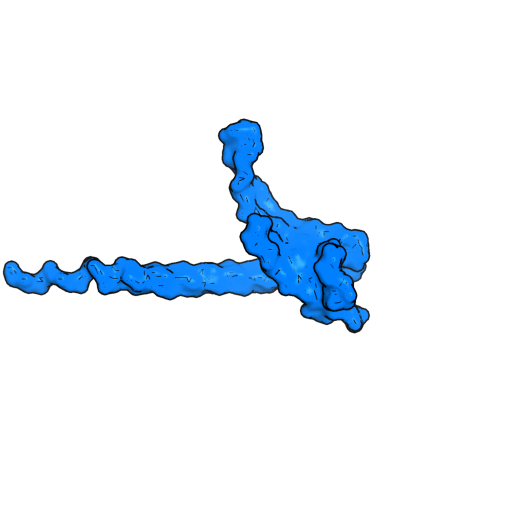tal — a combination of thermal vibr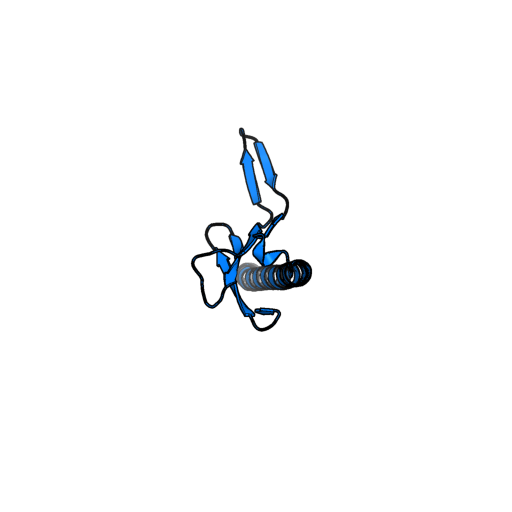ation and static disorder — in units of Å². High B-factors mark flexible loops or poorly resolved regions; low B-factors mark the rigid, well-ordered core.

mmCIF coordinates. The mmCIF block holds the 3D Cartesian coordinates of each backbone atom (N, Cα, C, O) in ångströms. mmCIF is the PDB's canonical archive format — a tagged-loop text representation of the atomic model.

InterPro / GO / CATH / organism. Functional annotations link the protein to curated databases. InterPro entries identify conserved domains and families by matching the sequence against member-database signatures (Pfam, PROSITE, CDD, …). Gene Ontology (GO) terms describe molecular function, biological process, and cellular component in a controlled vocabulary. CATH places the structure in a hierarchical fold classification (Class/Architecture/Topology/Homologous-superfamily). The organism is the source species.

Rendered structure images. Structure images are PyMOL renders from six orthogonal camera directions. Cartoon representation draws helices as coils and strands as arrows; sticks shows the backbone as bonds; surface shows the solvent-excluded envelope. Rainbow coloring maps sequence position to hue (blue→red, N→C); chain coloring assigns a distinct color per polypeptide.

Sequence. This is the polypeptide sequence — one letter per residue, N-terminus first. Length ranges from a few dozen residues for small domains to over a thousand for large multi-domain proteins.

Secondary structure (8-state, DSSP). The SS8 string is DSSP's per-residue secondary-structure call. α-helix (H) means an i→i+4 H-bond ladder; β-strand (E) means the residue participates in a β-sheet; 3₁₀ (G) and π (I) are tighter and wider helices; T/S are turns/bends; '-' is loop.

Nearest PDB structures. Structural nearest neighbors (via Foldseek easy-search vs the PDB). Reported per hit: target PDB id, E-value, and alignment TM-score. A TM-score above ~0.5 is the conventional threshold for 'same fold'.